Protein AF-A0A8H7N5Z5-F1 (afdb_monomer)

Mean predicted aligned error: 6.42 Å

Solvent-accessible surface area (backbone atoms only — not comparable to full-atom values): 8083 Å² total; per-residue (Å²): 102,70,42,48,52,50,48,50,52,50,48,54,58,39,53,73,76,44,85,58,70,60,49,73,65,52,43,52,31,41,46,54,35,21,52,52,38,41,51,47,42,74,72,58,84,76,35,48,83,60,32,45,28,44,33,47,45,62,26,50,53,39,45,52,33,36,50,49,9,52,75,66,71,32,44,66,41,29,52,23,36,57,39,44,52,50,17,64,54,40,22,51,51,43,48,48,48,35,57,76,68,51,42,62,81,78,38,55,74,32,55,49,47,27,50,17,49,55,52,10,47,45,52,14,35,52,70,28,63,50,88,66,32,50,64,51,50,54,51,49,33,52,50,43,37,50,51,51,50,54,52,53,56,56,52,64,75,74,109

Sequence (159 aa):
MVAGAAEIIRYHITALADQPSPDLLDLALCLLQSATTLHLAKTLIRGDQTTRPTYQVSGLTRPFLTLAALYADDEQLHRGSVKLVNGFIYVRLIIFSYRVLKLDRVFTGPAVYAHAIFIGGLLAVYEAGFPFGVPAYVIQVGLVTSLHRFVADYVQRRT

Radius of gyration: 16.79 Å; Cα contacts (8 Å, |Δi|>4): 176; chains: 1; bounding box: 41×40×48 Å

Foldseek 3Di:
DVLLVVLLVVCVVCVVPDQDWQDPSNLVSLLVVLVVLLVCLVVPPAADLLLSLLSNCLSPVLNVLSVVCNVVRPSLSVLLSSLLSQLVVQLVVQLVVCVVVVVCVVDPRRHSNSVSSLVSNLVSQVVSPDDCSNVVSVVSSVVSSVVVVVVVVVVVVVD

pLDDT: mean 83.84, std 7.26, range [57.53, 93.0]

Nearest PDB structures (foldseek):
  5cwp-assembly1_A  TM=2.859E-01  e=5.188E+00  synthetic construct

Secondary structure (DSSP, 8-state):
-HHHHHHHHHHHHHHHHS-----HHHHHHHHHHHHHHHHHHHH--SS-TTHHHHHHHHHHHHHHHHHHHHHHT-HHHHHHHHHGGGHHHHHHHHHHHHHHTTGGGTS-HHHHHHHHHHHHHHHHHHHHT-TTHHHHHHHHHHHHHHHHHHHHHHHHTT-

Organism: Bionectria ochroleuca (NCBI:txid29856)

Structure (mmCIF, N/CA/C/O backbone):
data_AF-A0A8H7N5Z5-F1
#
_entry.id   AF-A0A8H7N5Z5-F1
#
loop_
_atom_site.group_PDB
_atom_site.id
_atom_site.type_symbol
_atom_site.label_atom_id
_atom_site.label_alt_id
_atom_site.label_comp_id
_atom_site.label_asym_id
_atom_site.label_entity_id
_atom_site.label_seq_id
_atom_site.pdbx_PDB_ins_code
_atom_site.C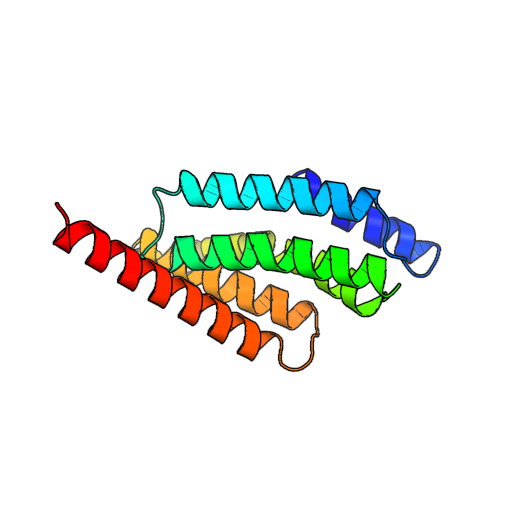artn_x
_atom_site.Cartn_y
_atom_site.Cartn_z
_atom_site.occupancy
_atom_site.B_iso_or_equiv
_atom_site.auth_seq_id
_atom_site.auth_comp_id
_atom_site.auth_asym_id
_atom_site.auth_atom_id
_atom_site.pdbx_PDB_model_num
ATOM 1 N N . MET A 1 1 ? 6.529 8.749 5.295 1.00 59.50 1 MET A N 1
ATOM 2 C CA . MET A 1 1 ? 6.060 9.769 4.327 1.00 59.50 1 MET A CA 1
ATOM 3 C C . MET A 1 1 ? 7.199 10.394 3.554 1.00 59.50 1 MET A C 1
ATOM 5 O O . MET A 1 1 ? 7.073 10.472 2.345 1.00 59.50 1 MET A O 1
ATOM 9 N N . VAL A 1 2 ? 8.291 10.799 4.211 1.00 69.81 2 VAL A N 1
ATOM 10 C CA . VAL A 1 2 ? 9.462 11.372 3.522 1.00 69.81 2 VAL A CA 1
ATOM 11 C C . VAL A 1 2 ? 10.039 10.399 2.483 1.00 69.81 2 VAL A C 1
ATOM 13 O O . VAL A 1 2 ? 10.237 10.799 1.346 1.00 69.81 2 VAL A O 1
ATOM 16 N N . ALA A 1 3 ? 10.184 9.111 2.825 1.00 71.56 3 ALA A N 1
ATOM 17 C CA . ALA A 1 3 ? 10.661 8.084 1.890 1.00 71.56 3 ALA A CA 1
ATOM 18 C C . ALA A 1 3 ? 9.747 7.906 0.660 1.00 71.56 3 ALA A C 1
ATOM 20 O O . ALA A 1 3 ? 10.233 7.929 -0.462 1.00 71.56 3 ALA A O 1
ATOM 21 N N . GLY A 1 4 ? 8.424 7.812 0.854 1.00 67.56 4 GLY A N 1
ATOM 22 C CA . GLY A 1 4 ? 7.478 7.713 -0.268 1.00 67.56 4 GLY A CA 1
ATOM 23 C C . GLY A 1 4 ? 7.422 8.973 -1.143 1.00 67.56 4 GLY A C 1
ATOM 24 O O . GLY A 1 4 ? 7.277 8.870 -2.353 1.00 67.56 4 GLY A O 1
ATOM 25 N N . ALA A 1 5 ? 7.572 10.165 -0.557 1.00 73.00 5 ALA A N 1
ATOM 26 C CA . ALA A 1 5 ? 7.658 11.402 -1.334 1.00 73.00 5 ALA A CA 1
ATOM 27 C C . ALA A 1 5 ? 8.956 11.464 -2.153 1.00 73.00 5 ALA A C 1
ATOM 29 O O . ALA A 1 5 ? 8.916 11.849 -3.315 1.00 73.00 5 ALA A O 1
ATOM 30 N N . ALA A 1 6 ? 10.086 11.045 -1.574 1.00 71.94 6 ALA A N 1
ATOM 31 C CA . ALA A 1 6 ? 11.361 10.961 -2.281 1.00 71.94 6 ALA A CA 1
ATOM 32 C C . ALA A 1 6 ? 11.305 9.969 -3.458 1.00 71.94 6 ALA A C 1
ATOM 34 O O . ALA A 1 6 ? 11.806 10.288 -4.530 1.00 71.94 6 ALA A O 1
ATOM 35 N N . GLU A 1 7 ? 10.645 8.821 -3.280 1.00 74.56 7 GLU A N 1
ATOM 36 C CA . GLU A 1 7 ? 10.425 7.805 -4.322 1.00 74.56 7 GLU A CA 1
ATOM 37 C C . GLU A 1 7 ? 9.579 8.357 -5.485 1.00 74.56 7 GLU A C 1
ATOM 39 O O . GLU A 1 7 ? 9.984 8.257 -6.638 1.00 74.56 7 GLU A O 1
ATOM 44 N N . ILE A 1 8 ? 8.459 9.039 -5.194 1.00 78.62 8 ILE A N 1
ATOM 45 C CA . ILE A 1 8 ? 7.628 9.704 -6.218 1.00 78.62 8 ILE A CA 1
ATOM 46 C C . ILE A 1 8 ? 8.418 10.792 -6.959 1.00 78.62 8 ILE A C 1
ATOM 48 O O . ILE A 1 8 ? 8.366 10.873 -8.185 1.00 78.62 8 ILE A O 1
ATOM 52 N N . ILE A 1 9 ? 9.127 11.654 -6.222 1.00 79.88 9 ILE A N 1
ATOM 53 C CA . ILE A 1 9 ? 9.889 12.766 -6.806 1.00 79.88 9 ILE A CA 1
ATOM 54 C C . ILE A 1 9 ? 10.976 12.220 -7.728 1.00 79.88 9 ILE A C 1
ATOM 56 O O . ILE A 1 9 ? 11.092 12.673 -8.862 1.00 79.88 9 ILE A O 1
ATOM 60 N N . ARG A 1 10 ? 11.735 11.220 -7.269 1.00 78.75 10 ARG A N 1
ATOM 61 C CA . ARG A 1 10 ? 12.762 10.553 -8.069 1.00 78.75 10 ARG A CA 1
ATOM 62 C C . ARG A 1 10 ? 12.161 9.910 -9.314 1.00 78.75 10 ARG A C 1
ATOM 64 O O . ARG A 1 10 ? 12.654 10.180 -10.400 1.00 78.75 10 ARG A O 1
ATOM 71 N N . TYR A 1 11 ? 11.073 9.149 -9.173 1.00 79.62 11 TYR A N 1
ATOM 72 C CA . TYR A 1 11 ? 10.375 8.535 -10.303 1.00 79.62 11 TYR A CA 1
ATOM 73 C C . TYR A 1 11 ? 9.981 9.572 -11.362 1.00 79.62 11 TYR A C 1
ATOM 75 O O . TYR A 1 11 ? 10.257 9.382 -12.542 1.00 79.62 11 TYR A O 1
ATOM 83 N N . HIS A 1 12 ? 9.383 10.697 -10.953 1.00 80.00 12 HIS A N 1
ATOM 84 C CA . HIS A 1 12 ? 8.985 11.746 -11.891 1.00 80.00 12 HIS A CA 1
ATOM 85 C C . HIS A 1 12 ? 10.167 12.503 -12.495 1.00 80.00 12 HIS A C 1
ATOM 87 O O . HIS A 1 12 ? 10.090 12.863 -13.662 1.00 80.00 12 HIS A O 1
ATOM 93 N N . ILE A 1 13 ? 11.251 12.732 -11.749 1.00 79.69 13 ILE A N 1
ATOM 94 C CA . ILE A 1 13 ? 12.471 13.339 -12.298 1.00 79.69 13 ILE A CA 1
ATOM 95 C C . ILE A 1 13 ? 13.084 12.425 -13.361 1.00 79.69 13 ILE A C 1
ATOM 97 O O . ILE A 1 13 ? 13.418 12.900 -14.442 1.00 79.69 13 ILE A O 1
ATOM 101 N N . THR A 1 14 ? 13.188 11.123 -13.087 1.00 76.75 14 THR A N 1
ATOM 102 C CA . THR A 1 14 ? 13.710 10.155 -14.057 1.00 76.75 14 THR A CA 1
ATOM 103 C C . THR A 1 14 ? 12.797 10.060 -15.272 1.00 76.75 14 THR A C 1
ATOM 105 O O . THR A 1 14 ? 13.291 10.152 -16.386 1.00 76.75 14 THR A O 1
ATOM 108 N N . ALA A 1 15 ? 11.476 10.019 -15.069 1.00 78.19 15 ALA A N 1
ATOM 109 C CA . ALA A 1 15 ? 10.486 9.984 -16.147 1.00 78.19 15 ALA A CA 1
ATOM 110 C C . ALA A 1 15 ? 10.495 11.219 -17.071 1.00 78.19 15 ALA A C 1
ATOM 112 O O . ALA A 1 15 ? 9.908 11.168 -18.150 1.00 78.19 15 ALA A O 1
ATOM 113 N N . LEU A 1 16 ? 11.115 12.335 -16.662 1.00 78.94 16 LEU A N 1
ATOM 114 C CA . LEU A 1 16 ? 11.321 13.502 -17.529 1.00 78.94 16 LEU A CA 1
ATOM 115 C C . LEU A 1 16 ? 12.512 13.330 -18.482 1.00 78.94 16 LEU A C 1
ATOM 117 O O . LEU A 1 16 ? 12.563 14.018 -19.500 1.00 78.94 16 LEU A O 1
ATOM 121 N N . ALA A 1 17 ? 13.470 12.466 -18.141 1.00 74.94 17 ALA A N 1
ATOM 122 C CA . ALA A 1 17 ? 14.686 12.239 -18.913 1.00 74.94 17 ALA A CA 1
ATOM 123 C C . ALA A 1 17 ? 14.635 10.931 -19.717 1.00 74.94 17 ALA A C 1
ATOM 125 O O . ALA A 1 17 ? 15.047 10.927 -20.873 1.00 74.94 17 ALA A O 1
ATOM 126 N N . ASP A 1 18 ? 14.134 9.848 -19.117 1.00 73.25 18 ASP A N 1
ATOM 127 C CA . ASP A 1 18 ? 14.072 8.515 -19.720 1.00 73.25 18 ASP A CA 1
ATOM 128 C C . ASP A 1 18 ? 12.971 7.651 -19.075 1.00 73.25 18 ASP A C 1
ATOM 130 O O . ASP A 1 18 ? 12.321 8.059 -18.108 1.00 73.25 18 ASP A O 1
ATOM 134 N N . GLN A 1 19 ? 12.743 6.446 -19.592 1.00 73.56 19 GLN A N 1
ATOM 135 C CA . GLN A 1 19 ? 11.794 5.505 -19.006 1.00 73.56 19 GLN A CA 1
ATOM 136 C C . GLN A 1 19 ? 12.334 4.986 -17.652 1.00 73.56 19 GLN A C 1
ATOM 138 O O . GLN A 1 19 ? 13.438 4.447 -17.588 1.00 73.56 19 GLN A O 1
ATOM 143 N N . PRO A 1 20 ? 11.619 5.197 -16.528 1.00 76.31 20 PRO A N 1
ATOM 144 C CA . PRO A 1 20 ? 12.148 4.893 -15.200 1.00 76.31 20 PRO A CA 1
ATOM 145 C C . PRO A 1 20 ? 12.216 3.380 -14.955 1.00 76.31 20 PRO A C 1
ATOM 147 O O . PRO A 1 20 ? 11.185 2.730 -14.759 1.00 76.31 20 PRO A O 1
ATOM 150 N N . SER A 1 21 ? 13.439 2.847 -14.920 1.00 77.12 21 SER A N 1
ATOM 151 C CA . SER A 1 21 ? 13.739 1.451 -14.597 1.00 77.12 21 SER A CA 1
ATOM 152 C C . SER A 1 21 ? 13.793 1.212 -13.078 1.00 77.12 21 SER A C 1
ATOM 154 O O . SER A 1 21 ? 14.209 2.101 -12.326 1.00 77.12 21 SER A O 1
ATOM 156 N N . PRO A 1 22 ? 13.414 0.017 -12.596 1.00 80.31 22 PRO A N 1
ATOM 157 C CA . PRO A 1 22 ? 13.493 -0.319 -11.178 1.00 80.31 22 PRO A CA 1
ATOM 158 C C . PRO A 1 22 ? 14.949 -0.354 -10.678 1.00 80.31 22 PRO A C 1
ATOM 160 O O . PRO A 1 22 ? 15.814 -0.961 -11.300 1.00 80.31 22 PRO A O 1
ATOM 163 N N . ASP A 1 23 ? 15.218 0.255 -9.518 1.00 85.94 23 ASP A N 1
ATOM 164 C CA . ASP A 1 23 ? 16.557 0.298 -8.906 1.00 85.94 23 ASP A CA 1
ATOM 165 C C . ASP A 1 23 ? 16.544 -0.106 -7.415 1.00 85.94 23 ASP A C 1
ATOM 167 O O . ASP A 1 23 ? 15.523 -0.059 -6.718 1.00 85.94 23 ASP A O 1
ATOM 171 N N . LEU A 1 24 ? 17.710 -0.494 -6.896 1.00 85.69 24 LEU A N 1
ATOM 172 C CA . LEU A 1 24 ? 17.922 -0.880 -5.500 1.00 85.69 24 LEU A CA 1
ATOM 173 C C . LEU A 1 24 ? 17.601 0.255 -4.523 1.00 85.69 24 LEU A C 1
ATOM 175 O O . LEU A 1 24 ? 17.151 -0.004 -3.403 1.00 85.69 24 LEU A O 1
ATOM 179 N N . LEU A 1 25 ? 17.800 1.512 -4.931 1.00 83.69 25 LEU A N 1
ATOM 180 C CA . LEU A 1 25 ? 17.416 2.661 -4.114 1.00 83.69 25 LEU A CA 1
ATOM 181 C C . LEU A 1 25 ? 15.893 2.729 -3.941 1.00 83.69 25 LEU A C 1
ATOM 183 O O . LEU A 1 25 ? 15.419 2.976 -2.831 1.00 83.69 25 LEU A O 1
ATOM 187 N N . ASP A 1 26 ? 15.128 2.451 -4.996 1.00 80.75 26 ASP A N 1
ATOM 188 C CA . ASP A 1 26 ? 13.663 2.453 -4.942 1.00 80.75 26 ASP A CA 1
ATOM 189 C C . ASP A 1 26 ? 13.148 1.305 -4.062 1.00 80.75 26 ASP A C 1
ATOM 191 O O . ASP A 1 26 ? 12.235 1.493 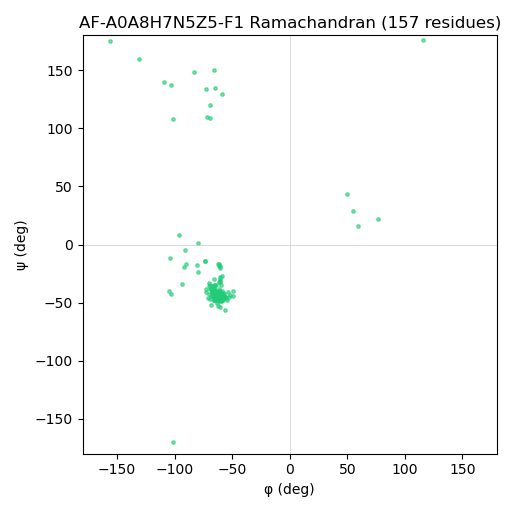-3.254 1.00 80.75 26 ASP A O 1
ATOM 195 N N . LEU A 1 27 ? 13.815 0.146 -4.089 1.00 84.81 27 LEU A N 1
ATOM 196 C CA . LEU A 1 27 ? 13.570 -0.923 -3.119 1.00 84.81 27 LEU A CA 1
ATOM 197 C C . LEU A 1 27 ? 13.862 -0.487 -1.680 1.00 84.81 27 LEU A C 1
ATOM 199 O O . LEU A 1 27 ? 13.041 -0.733 -0.795 1.00 84.81 27 LEU A O 1
ATOM 203 N N . ALA A 1 28 ? 14.992 0.174 -1.424 1.00 85.06 28 ALA A N 1
ATOM 204 C CA . ALA A 1 28 ? 15.341 0.643 -0.085 1.00 85.06 28 ALA A CA 1
ATOM 205 C C . ALA A 1 28 ? 14.320 1.666 0.448 1.00 85.06 28 ALA A C 1
ATOM 207 O O . ALA A 1 28 ? 13.858 1.549 1.588 1.00 85.06 28 ALA A O 1
ATOM 208 N N . LEU A 1 29 ? 13.906 2.629 -0.383 1.00 84.50 29 LEU A N 1
ATOM 209 C CA . LEU A 1 29 ? 12.864 3.602 -0.042 1.00 84.50 29 LEU A CA 1
ATOM 210 C C . LEU A 1 29 ? 11.513 2.924 0.209 1.00 84.50 29 LEU A C 1
ATOM 212 O O . LEU A 1 29 ? 10.837 3.241 1.196 1.00 84.50 29 LEU A O 1
ATOM 216 N N . CYS A 1 30 ? 11.148 1.951 -0.627 1.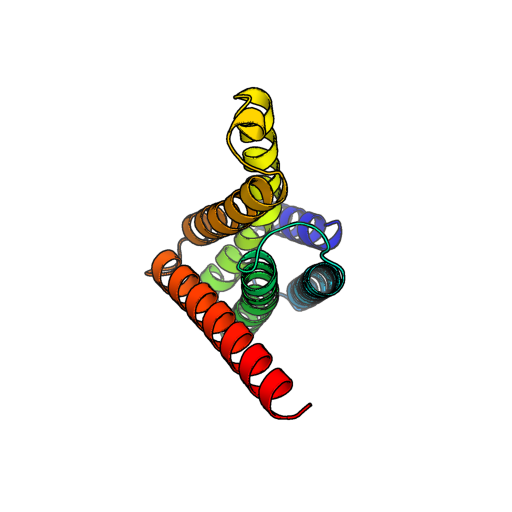00 85.81 30 CYS A N 1
ATOM 217 C CA . CYS A 1 30 ? 9.933 1.165 -0.465 1.00 85.81 30 CYS A CA 1
ATOM 218 C C . CYS A 1 30 ? 9.946 0.367 0.850 1.00 85.81 30 CYS A C 1
ATOM 220 O O . CYS A 1 30 ? 8.965 0.399 1.598 1.00 85.81 30 CYS A O 1
ATOM 222 N N . LEU A 1 31 ? 11.059 -0.289 1.194 1.00 86.56 31 LEU A N 1
ATOM 223 C CA . LEU A 1 31 ? 11.218 -1.024 2.453 1.00 86.56 31 LEU A CA 1
ATOM 224 C C . LEU A 1 31 ? 11.142 -0.097 3.673 1.00 86.56 31 LEU A C 1
ATOM 226 O O . LEU A 1 31 ? 10.441 -0.413 4.634 1.00 86.56 31 LEU A O 1
ATOM 230 N N . LEU A 1 32 ? 11.782 1.075 3.630 1.00 85.62 32 LEU A N 1
ATOM 231 C CA . LEU A 1 32 ? 11.696 2.074 4.703 1.00 85.62 32 LEU A CA 1
ATOM 232 C C . LEU A 1 32 ? 10.261 2.587 4.898 1.00 85.62 32 LEU A C 1
ATOM 234 O O . LEU A 1 32 ? 9.764 2.705 6.026 1.00 85.62 32 LEU A O 1
ATOM 238 N N . GLN A 1 33 ? 9.561 2.873 3.800 1.00 85.25 33 GLN A N 1
ATOM 239 C CA . GLN A 1 33 ? 8.171 3.315 3.839 1.00 85.25 33 GLN A CA 1
ATOM 240 C C . GLN A 1 33 ? 7.236 2.189 4.316 1.00 85.25 33 GLN A C 1
ATOM 242 O O . GLN A 1 33 ? 6.322 2.450 5.105 1.00 85.25 33 GLN A O 1
ATOM 247 N N . SER A 1 34 ? 7.479 0.942 3.909 1.00 84.44 34 SER A N 1
ATOM 248 C CA . SER A 1 34 ? 6.766 -0.248 4.388 1.00 84.44 34 SER A CA 1
ATOM 249 C C . SER A 1 34 ? 6.964 -0.457 5.891 1.00 84.44 34 SER A C 1
ATOM 251 O O . SER A 1 34 ? 5.983 -0.551 6.630 1.00 84.44 34 SER A O 1
ATOM 253 N N . ALA A 1 35 ? 8.207 -0.405 6.374 1.00 83.75 35 ALA A N 1
ATOM 254 C CA . ALA A 1 35 ? 8.530 -0.525 7.792 1.00 83.75 35 ALA A CA 1
ATOM 255 C C . ALA A 1 35 ? 7.824 0.554 8.625 1.00 83.75 35 ALA A C 1
ATOM 257 O O . ALA A 1 35 ? 7.225 0.250 9.656 1.00 83.75 35 ALA A O 1
ATOM 258 N N . THR A 1 36 ? 7.807 1.799 8.136 1.00 82.75 36 THR A N 1
ATOM 259 C CA . THR A 1 36 ? 7.070 2.902 8.774 1.00 82.75 36 THR A CA 1
ATOM 260 C C . THR A 1 36 ? 5.569 2.602 8.841 1.00 82.75 36 THR A C 1
ATOM 262 O O . THR A 1 36 ? 4.930 2.810 9.870 1.00 82.75 36 THR A O 1
ATOM 265 N N . THR A 1 37 ? 5.001 2.078 7.754 1.00 81.62 37 THR A N 1
ATOM 266 C CA . THR A 1 37 ? 3.571 1.747 7.645 1.00 81.62 37 THR A CA 1
ATOM 267 C C . THR A 1 37 ? 3.183 0.622 8.606 1.00 81.62 37 THR A C 1
ATOM 269 O O . THR A 1 37 ? 2.191 0.729 9.326 1.00 81.62 37 THR A O 1
ATOM 272 N N . LEU A 1 38 ? 4.000 -0.428 8.685 1.00 82.00 38 LEU A N 1
ATOM 273 C CA . LEU A 1 38 ? 3.803 -1.542 9.611 1.00 82.00 38 LEU A CA 1
ATOM 274 C C . LEU A 1 38 ? 4.027 -1.127 11.068 1.00 82.00 38 LEU A C 1
ATOM 276 O O . LEU A 1 38 ? 3.323 -1.606 11.956 1.00 82.00 38 LEU A O 1
ATOM 280 N N . HIS A 1 39 ? 4.967 -0.218 11.330 1.00 81.75 39 HIS A N 1
ATOM 281 C CA . HIS A 1 39 ? 5.149 0.357 12.658 1.00 81.75 39 HIS A CA 1
ATOM 282 C C . HIS A 1 39 ? 3.903 1.139 13.098 1.00 81.75 39 HIS A C 1
ATOM 284 O O . HIS A 1 39 ? 3.418 0.923 14.207 1.00 81.75 39 HIS A O 1
ATOM 290 N N . LEU A 1 40 ? 3.312 1.949 12.210 1.00 75.44 40 LEU A N 1
ATOM 291 C CA . LEU A 1 40 ? 2.022 2.603 12.464 1.00 75.44 40 LEU A CA 1
ATOM 292 C C . LEU A 1 40 ? 0.906 1.585 12.729 1.00 75.44 40 LEU A C 1
ATOM 294 O O . LEU A 1 40 ? 0.119 1.768 13.651 1.00 75.44 40 LEU A O 1
ATOM 298 N N . ALA A 1 41 ? 0.857 0.486 11.972 1.00 75.56 41 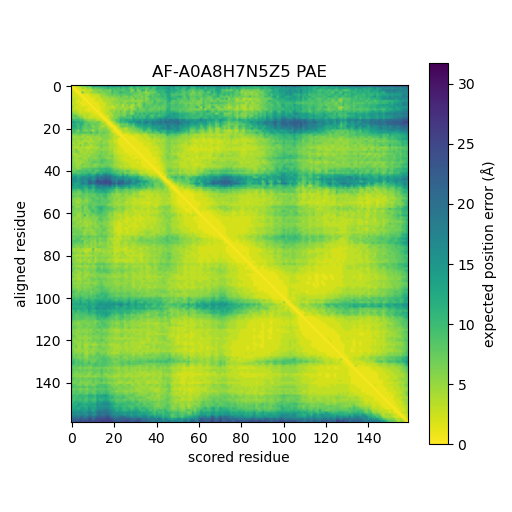ALA A N 1
ATOM 299 C CA . ALA A 1 41 ? -0.126 -0.579 12.182 1.00 75.56 41 ALA A CA 1
ATOM 300 C C . ALA A 1 41 ? -0.015 -1.226 13.576 1.00 75.56 41 ALA A C 1
ATOM 302 O O . ALA A 1 41 ? -1.009 -1.709 14.130 1.00 75.56 41 ALA A O 1
ATOM 303 N N . LYS A 1 42 ? 1.193 -1.256 14.157 1.00 72.00 42 LYS A N 1
ATOM 304 C CA . LYS A 1 42 ? 1.424 -1.764 15.515 1.00 72.00 42 LYS A CA 1
ATOM 305 C C . LYS A 1 42 ? 0.888 -0.812 16.581 1.00 72.00 42 LYS A C 1
ATOM 307 O O . LYS A 1 42 ? 0.288 -1.296 17.535 1.00 72.00 42 LYS A O 1
ATOM 312 N N . THR A 1 43 ? 1.070 0.494 16.399 1.00 65.44 43 THR A N 1
ATOM 313 C CA . THR A 1 43 ? 0.736 1.550 17.375 1.00 65.44 43 THR A CA 1
ATOM 314 C C . THR A 1 43 ? -0.630 2.199 17.141 1.00 65.44 43 THR A C 1
ATOM 316 O O . THR A 1 43 ? -0.977 3.191 17.783 1.00 65.44 43 THR A O 1
ATOM 319 N N . LEU A 1 44 ? -1.418 1.653 16.217 1.00 64.12 44 LEU A N 1
ATOM 320 C CA . LEU A 1 44 ? -2.683 2.229 15.797 1.00 64.12 44 LEU A CA 1
ATOM 321 C C . LEU A 1 44 ? -3.742 2.138 16.908 1.00 64.12 44 LEU A C 1
ATOM 323 O O . LEU A 1 44 ? -4.264 1.068 17.203 1.00 64.12 44 LEU A O 1
ATOM 327 N N . ILE A 1 45 ? -4.077 3.290 17.491 1.00 61.91 45 ILE A N 1
ATOM 328 C CA . ILE A 1 45 ? -5.186 3.453 18.451 1.00 61.91 45 ILE A CA 1
ATOM 329 C C . ILE A 1 45 ? -6.488 3.844 17.722 1.00 61.91 45 ILE A C 1
ATOM 331 O O . ILE A 1 45 ? -7.585 3.701 18.253 1.00 61.91 45 ILE A O 1
ATOM 335 N N . ARG A 1 46 ? -6.379 4.362 16.491 1.00 60.66 46 ARG A N 1
ATOM 336 C CA . ARG A 1 46 ? -7.498 4.879 15.690 1.00 60.66 46 ARG A CA 1
ATOM 337 C C . ARG A 1 46 ? -7.903 3.883 14.605 1.00 60.66 46 ARG A C 1
ATOM 339 O O . ARG A 1 46 ? -7.038 3.363 13.909 1.00 60.66 46 ARG A O 1
ATOM 346 N N . GLY A 1 47 ? -9.208 3.703 14.417 1.00 62.44 47 GLY A N 1
ATOM 347 C CA . GLY A 1 47 ? -9.782 2.810 13.406 1.00 62.44 47 GLY A CA 1
ATOM 348 C C . GLY A 1 47 ? -10.571 1.655 14.012 1.00 62.44 47 GLY A C 1
ATOM 349 O O . GLY A 1 47 ? -10.653 1.513 15.230 1.00 62.44 47 GLY A O 1
ATOM 350 N N . ASP A 1 48 ? -11.183 0.856 13.149 1.00 73.62 48 ASP A N 1
ATOM 351 C CA . ASP A 1 48 ? -11.916 -0.355 13.511 1.00 73.62 48 ASP A CA 1
ATOM 352 C C . ASP A 1 48 ? -11.080 -1.630 13.244 1.00 73.62 48 ASP A C 1
ATOM 354 O O . ASP A 1 48 ? -9.892 -1.576 12.910 1.00 73.62 48 ASP A O 1
ATOM 358 N N . GLN A 1 49 ? -11.714 -2.803 13.341 1.00 72.88 49 GLN A N 1
ATOM 359 C CA . GLN A 1 49 ? -11.069 -4.103 13.107 1.00 72.88 49 GLN A CA 1
ATOM 360 C C . GLN A 1 49 ? -10.493 -4.288 11.690 1.00 72.88 49 GLN A C 1
ATOM 362 O O . GLN A 1 49 ? -9.663 -5.171 11.485 1.00 72.88 49 GLN A O 1
ATOM 367 N N . THR A 1 50 ? -10.915 -3.492 10.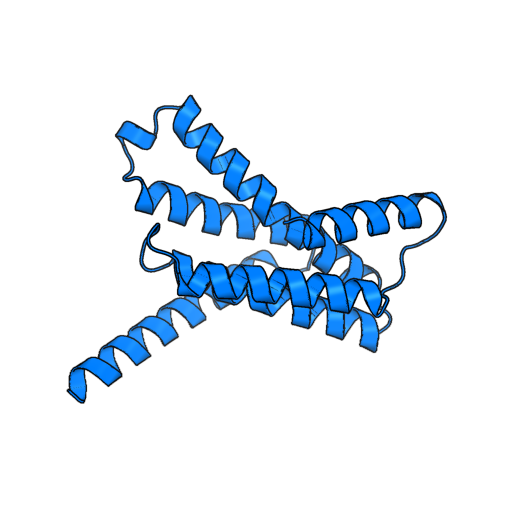704 1.00 75.75 50 THR A N 1
ATOM 368 C CA . THR A 1 50 ? -10.451 -3.597 9.308 1.00 75.75 50 THR A CA 1
ATOM 369 C C . THR A 1 50 ? -9.222 -2.736 9.032 1.00 75.75 50 THR A C 1
ATOM 371 O O . THR A 1 50 ? -8.474 -2.966 8.078 1.00 75.75 50 THR A O 1
ATOM 374 N N . THR A 1 51 ? -8.954 -1.777 9.916 1.00 79.50 51 THR A N 1
ATOM 375 C CA . THR A 1 51 ? -7.930 -0.756 9.707 1.00 79.50 51 THR A CA 1
ATOM 376 C C . THR A 1 51 ? -6.517 -1.347 9.760 1.00 79.50 51 THR A C 1
ATOM 378 O O . THR A 1 51 ? -5.698 -1.110 8.871 1.00 79.50 51 THR A O 1
ATOM 381 N N . ARG A 1 52 ? -6.226 -2.177 10.769 1.00 81.50 52 ARG A N 1
ATOM 382 C CA . ARG A 1 52 ? -4.915 -2.833 10.917 1.00 81.50 52 ARG A CA 1
ATOM 383 C C . ARG A 1 52 ? -4.625 -3.838 9.786 1.00 81.50 52 ARG A C 1
ATOM 385 O O . ARG A 1 52 ? -3.540 -3.730 9.212 1.00 81.50 52 ARG A O 1
ATOM 392 N N . PRO A 1 53 ? -5.548 -4.750 9.415 1.00 82.56 53 PRO A N 1
ATOM 393 C CA . PRO A 1 53 ? -5.399 -5.592 8.227 1.00 82.56 53 PRO A CA 1
ATOM 394 C C . PRO A 1 53 ? -5.079 -4.800 6.961 1.00 82.56 53 PRO A C 1
ATOM 396 O O . PRO A 1 53 ? -4.157 -5.150 6.229 1.00 82.56 53 PRO A O 1
ATOM 399 N N . THR A 1 54 ? -5.767 -3.679 6.743 1.00 83.50 54 THR A N 1
ATOM 400 C CA . THR A 1 54 ? -5.537 -2.850 5.555 1.00 83.50 54 THR A CA 1
ATOM 401 C C . THR A 1 54 ? -4.132 -2.238 5.535 1.00 83.50 54 THR A C 1
ATOM 403 O O . THR A 1 54 ? -3.476 -2.210 4.490 1.00 83.50 54 THR A O 1
ATOM 406 N N . TYR A 1 55 ? -3.618 -1.808 6.693 1.00 83.50 55 TYR A N 1
ATOM 407 C CA . TYR A 1 55 ? -2.236 -1.340 6.817 1.00 83.50 55 TYR A CA 1
ATOM 408 C C . TYR A 1 55 ? -1.202 -2.443 6.574 1.00 83.50 55 TYR A C 1
ATOM 410 O O . TYR A 1 55 ? -0.160 -2.177 5.977 1.00 83.50 55 TYR A O 1
ATOM 418 N N . GLN A 1 56 ? -1.475 -3.667 7.029 1.00 85.62 56 GLN A N 1
ATOM 419 C CA . GLN A 1 56 ? -0.598 -4.817 6.803 1.00 85.62 56 GLN A CA 1
ATOM 420 C C . GLN A 1 56 ? -0.533 -5.179 5.322 1.00 85.62 56 GLN A C 1
ATOM 422 O O . GLN A 1 56 ? 0.565 -5.300 4.787 1.00 85.62 56 GLN A O 1
ATOM 427 N N . VAL A 1 57 ? -1.688 -5.269 4.654 1.00 86.06 57 VAL A N 1
ATOM 428 C CA . VAL A 1 57 ? -1.764 -5.489 3.203 1.00 86.06 57 VAL A CA 1
ATOM 429 C C . VAL A 1 57 ? -0.974 -4.407 2.472 1.00 86.06 57 VAL A C 1
ATOM 431 O O . VAL A 1 57 ? 0.004 -4.706 1.799 1.00 86.06 57 VAL A O 1
ATOM 434 N N . SER A 1 58 ? -1.301 -3.135 2.702 1.00 81.75 58 SER A N 1
ATOM 435 C CA . SER A 1 58 ? -0.635 -2.011 2.025 1.00 81.75 58 SER A CA 1
ATOM 436 C C . SER A 1 58 ? 0.876 -1.962 2.292 1.00 81.75 58 SER A C 1
ATOM 438 O O . SER A 1 58 ? 1.655 -1.593 1.414 1.00 81.75 58 SER A O 1
ATOM 440 N N . GLY A 1 59 ? 1.301 -2.339 3.502 1.00 83.62 59 GLY A N 1
ATOM 441 C CA . GLY A 1 59 ? 2.708 -2.408 3.882 1.00 83.62 59 GLY A CA 1
ATOM 442 C C . GLY A 1 59 ? 3.465 -3.546 3.197 1.00 83.62 59 GLY A C 1
ATOM 443 O O . GLY A 1 59 ? 4.639 -3.372 2.897 1.00 83.62 59 GLY A O 1
ATOM 444 N N . LEU A 1 60 ? 2.827 -4.683 2.920 1.00 86.75 60 LEU A N 1
ATOM 445 C CA . LEU A 1 60 ? 3.481 -5.866 2.346 1.00 86.75 60 LEU A CA 1
ATOM 446 C C . LEU A 1 60 ? 3.403 -5.923 0.818 1.00 86.75 60 LEU A C 1
ATOM 448 O O . LEU A 1 60 ? 4.356 -6.361 0.175 1.00 86.75 60 LEU A O 1
ATOM 452 N N . THR A 1 61 ? 2.309 -5.440 0.230 1.00 86.06 61 THR A N 1
ATOM 453 C CA . THR A 1 61 ? 2.097 -5.480 -1.222 1.00 86.06 61 THR A CA 1
ATOM 454 C C . THR A 1 61 ? 3.163 -4.680 -1.970 1.00 86.06 61 THR A C 1
ATOM 456 O O . THR A 1 61 ? 3.644 -5.123 -3.008 1.00 86.06 61 THR A O 1
ATOM 459 N N . ARG A 1 62 ? 3.595 -3.530 -1.435 1.00 86.69 62 ARG A N 1
ATOM 460 C CA . ARG A 1 62 ? 4.581 -2.668 -2.108 1.00 86.69 62 ARG A CA 1
ATOM 461 C C . ARG A 1 62 ? 5.985 -3.284 -2.185 1.00 86.69 62 ARG A C 1
ATOM 463 O O . ARG A 1 62 ? 6.486 -3.398 -3.297 1.00 86.69 62 ARG A O 1
ATOM 470 N N . PRO A 1 63 ? 6.607 -3.757 -1.083 1.00 87.88 63 PRO A N 1
ATOM 471 C CA . PRO A 1 63 ? 7.876 -4.480 -1.163 1.00 87.88 63 PRO A CA 1
ATOM 472 C C . PRO A 1 63 ? 7.835 -5.665 -2.121 1.00 87.88 63 PRO A C 1
ATOM 474 O O . PRO A 1 63 ? 8.780 -5.856 -2.876 1.00 87.88 63 PRO A O 1
ATOM 477 N N . PHE A 1 64 ? 6.736 -6.427 -2.123 1.00 89.25 64 PHE A N 1
ATOM 478 C CA . PHE A 1 64 ? 6.577 -7.554 -3.037 1.00 89.25 64 PHE A CA 1
ATOM 479 C C . PHE A 1 64 ? 6.598 -7.105 -4.504 1.00 89.25 64 PHE A C 1
ATOM 481 O O . PHE A 1 64 ? 7.341 -7.668 -5.302 1.00 89.25 64 PHE A O 1
ATOM 488 N N . LEU A 1 65 ? 5.839 -6.060 -4.850 1.00 87.62 65 LEU A N 1
ATOM 489 C CA . LEU A 1 65 ? 5.797 -5.528 -6.213 1.00 87.62 65 LEU A CA 1
ATOM 490 C C . LEU A 1 65 ? 7.119 -4.882 -6.638 1.00 87.62 65 LEU A C 1
ATOM 492 O O . LEU A 1 65 ? 7.552 -5.101 -7.762 1.00 87.62 65 LEU A O 1
ATOM 496 N N . THR A 1 66 ? 7.788 -4.132 -5.758 1.00 86.75 66 THR A N 1
ATOM 497 C CA . THR A 1 66 ? 9.092 -3.526 -6.075 1.00 86.75 66 THR A CA 1
ATOM 498 C C . THR A 1 66 ? 10.181 -4.586 -6.253 1.00 86.75 66 THR A C 1
ATOM 500 O O . THR A 1 66 ? 11.010 -4.459 -7.148 1.00 86.75 66 THR A O 1
ATOM 503 N N . LEU A 1 67 ? 10.166 -5.660 -5.453 1.00 89.06 67 LEU A N 1
ATOM 504 C CA . LEU A 1 67 ? 11.069 -6.802 -5.639 1.00 89.06 67 LEU A CA 1
ATOM 505 C C . LEU A 1 67 ? 10.788 -7.546 -6.946 1.00 89.06 67 LEU A C 1
ATOM 507 O O . LEU A 1 67 ? 11.725 -7.882 -7.665 1.00 89.06 67 LEU A O 1
ATOM 511 N N . ALA A 1 68 ? 9.514 -7.790 -7.261 1.00 88.88 68 ALA A N 1
ATOM 512 C CA . ALA A 1 68 ? 9.123 -8.431 -8.512 1.00 88.88 68 ALA A CA 1
ATOM 513 C C . ALA A 1 68 ? 9.538 -7.588 -9.727 1.00 88.88 68 ALA A C 1
ATOM 515 O O . ALA A 1 68 ? 10.083 -8.138 -10.677 1.00 88.88 68 ALA A O 1
ATOM 516 N N . ALA A 1 69 ? 9.354 -6.265 -9.659 1.00 89.12 69 ALA A N 1
ATOM 517 C CA . ALA A 1 69 ? 9.794 -5.334 -10.692 1.00 89.12 69 ALA A CA 1
ATOM 518 C C . ALA A 1 69 ? 11.311 -5.393 -10.908 1.00 89.12 69 ALA A C 1
ATOM 520 O O . ALA A 1 69 ? 11.748 -5.486 -12.044 1.00 89.12 69 ALA A O 1
ATOM 521 N N . LEU A 1 70 ? 12.105 -5.406 -9.830 1.00 88.88 70 LEU A N 1
ATOM 522 C CA . LEU A 1 70 ? 13.565 -5.522 -9.916 1.00 88.88 70 LEU A CA 1
ATOM 523 C C . LEU A 1 70 ? 14.032 -6.848 -10.512 1.00 88.88 70 LEU A C 1
ATOM 525 O O . LEU A 1 70 ? 14.993 -6.880 -11.269 1.00 88.88 70 LEU A O 1
ATOM 529 N N . TYR A 1 71 ? 13.387 -7.949 -10.132 1.00 91.25 71 TYR A N 1
ATOM 530 C CA . TYR A 1 71 ? 13.774 -9.271 -10.612 1.00 91.25 71 TYR A CA 1
ATOM 531 C C . TYR A 1 71 ? 13.396 -9.491 -12.081 1.00 91.25 71 TYR A C 1
ATOM 533 O O . TYR A 1 71 ? 14.143 -10.130 -12.817 1.00 91.25 71 TYR A O 1
ATOM 541 N N . ALA A 1 72 ? 12.232 -8.986 -12.491 1.00 89.44 72 ALA A N 1
ATOM 542 C CA . ALA A 1 72 ? 11.706 -9.141 -13.844 1.00 89.44 72 ALA A CA 1
ATOM 543 C C . ALA A 1 72 ? 12.116 -8.009 -14.801 1.00 89.44 72 ALA A C 1
ATOM 545 O O . ALA A 1 72 ? 11.781 -8.089 -15.978 1.00 89.44 72 ALA A O 1
ATOM 546 N N . ASP A 1 73 ? 12.798 -6.977 -14.295 1.00 86.12 73 ASP A N 1
ATOM 547 C CA . ASP A 1 73 ? 13.076 -5.717 -14.998 1.00 86.12 73 ASP A CA 1
ATOM 548 C C . ASP A 1 73 ? 11.808 -5.107 -15.633 1.00 86.12 73 ASP A C 1
ATOM 550 O O . ASP A 1 73 ? 11.770 -4.688 -16.787 1.00 86.12 73 ASP A O 1
ATOM 554 N N . ASP A 1 74 ? 10.710 -5.131 -14.870 1.00 86.50 74 ASP A N 1
ATOM 555 C CA . ASP A 1 74 ? 9.374 -4.768 -15.347 1.00 86.50 74 ASP A CA 1
ATOM 556 C C . ASP A 1 74 ? 8.992 -3.354 -14.890 1.00 86.50 74 ASP A C 1
ATOM 558 O O . ASP A 1 74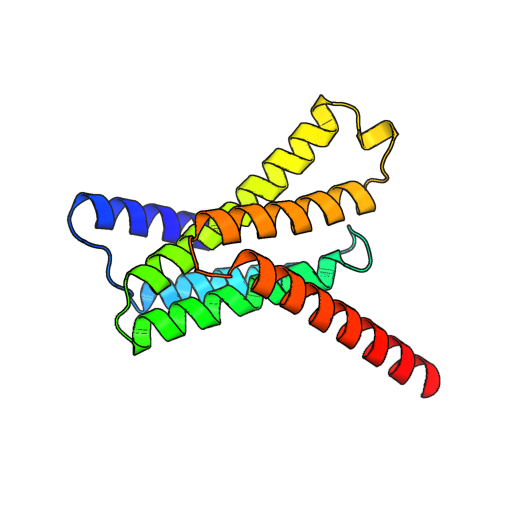 ? 8.663 -3.084 -13.725 1.00 86.50 74 ASP A O 1
ATOM 562 N N . GLU A 1 75 ? 8.988 -2.436 -15.849 1.00 86.25 75 GLU A N 1
ATOM 563 C CA . GLU A 1 75 ? 8.635 -1.033 -15.652 1.00 86.25 75 GLU A CA 1
ATOM 564 C C . GLU A 1 75 ? 7.162 -0.818 -15.269 1.00 86.25 75 GLU A C 1
ATOM 566 O O . GLU A 1 75 ? 6.830 0.140 -14.561 1.00 86.25 75 GLU A O 1
ATOM 571 N N . GLN A 1 76 ? 6.250 -1.690 -15.711 1.00 86.19 76 GLN A N 1
ATOM 572 C CA . GLN A 1 76 ? 4.834 -1.606 -15.360 1.00 86.19 76 GLN A CA 1
ATOM 573 C C . GLN A 1 76 ? 4.632 -1.963 -13.885 1.00 86.19 76 GLN A C 1
ATOM 575 O O . GLN A 1 76 ? 3.892 -1.263 -13.181 1.00 86.19 76 GLN A O 1
ATOM 580 N N . LEU A 1 77 ? 5.316 -3.002 -13.396 1.00 86.44 77 LEU A N 1
ATOM 581 C CA . LEU A 1 77 ? 5.334 -3.356 -11.976 1.00 86.44 77 LEU A CA 1
ATOM 582 C C . LEU A 1 77 ? 5.983 -2.250 -11.141 1.00 86.44 77 LEU A C 1
ATOM 584 O O . LEU A 1 77 ? 5.439 -1.885 -10.092 1.00 86.44 77 LEU A O 1
ATOM 588 N N . HIS A 1 78 ? 7.077 -1.659 -11.629 1.00 86.25 78 HIS A N 1
ATOM 589 C CA . HIS A 1 78 ? 7.733 -0.534 -10.968 1.00 86.25 78 HIS A CA 1
ATOM 590 C C . HIS A 1 78 ? 6.795 0.677 -10.848 1.00 86.25 78 HIS A C 1
ATOM 592 O O . HIS A 1 78 ? 6.506 1.140 -9.739 1.00 86.25 78 HIS A O 1
ATOM 598 N N . ARG A 1 79 ? 6.213 1.131 -11.967 1.00 86.62 79 ARG A N 1
ATOM 599 C CA . ARG A 1 79 ? 5.251 2.244 -11.999 1.00 86.62 79 ARG A CA 1
ATOM 600 C C . ARG A 1 79 ? 4.057 1.988 -11.088 1.00 86.62 79 ARG A C 1
ATOM 602 O O . ARG A 1 79 ? 3.626 2.886 -10.363 1.00 86.62 79 ARG A O 1
ATOM 609 N N . GLY A 1 80 ? 3.500 0.781 -11.135 1.00 87.00 80 GLY A N 1
ATOM 610 C CA . GLY A 1 80 ? 2.375 0.405 -10.291 1.00 87.00 80 GLY A CA 1
ATOM 611 C C . GLY A 1 80 ? 2.728 0.469 -8.803 1.00 87.00 80 GLY A C 1
ATOM 612 O O . GLY A 1 80 ? 1.965 1.036 -8.024 1.00 87.00 80 GLY A O 1
ATOM 613 N N . SER A 1 81 ? 3.909 -0.021 -8.409 1.00 88.06 81 SER A N 1
ATOM 614 C CA . SER A 1 81 ? 4.381 0.033 -7.017 1.00 88.06 81 SER A CA 1
ATOM 615 C C . SER A 1 81 ? 4.562 1.464 -6.491 1.00 88.06 81 SER A C 1
ATOM 617 O O . SER A 1 81 ? 4.174 1.764 -5.353 1.00 88.06 81 SER A O 1
ATOM 619 N N . VAL A 1 82 ? 5.093 2.367 -7.324 1.00 85.88 82 VAL A N 1
ATOM 620 C CA . VAL A 1 82 ? 5.263 3.788 -6.977 1.00 85.88 82 VAL A CA 1
ATOM 621 C C . VAL A 1 82 ? 3.906 4.471 -6.807 1.00 85.88 82 VAL A C 1
ATOM 623 O O . VAL A 1 82 ? 3.677 5.157 -5.812 1.00 85.88 82 VAL A O 1
ATOM 626 N N . LYS A 1 83 ? 2.951 4.226 -7.712 1.00 87.75 83 LYS A N 1
ATOM 627 C CA . LYS A 1 83 ? 1.598 4.804 -7.615 1.00 87.75 83 LYS A CA 1
ATOM 628 C C . LYS A 1 83 ? 0.850 4.394 -6.349 1.00 87.75 83 LYS A C 1
ATOM 630 O O . LYS A 1 83 ? 0.068 5.179 -5.820 1.00 87.75 83 LYS A O 1
ATOM 635 N N . LEU A 1 84 ? 1.139 3.221 -5.782 1.00 87.81 84 LEU A N 1
ATOM 636 C CA . LEU A 1 84 ? 0.540 2.811 -4.507 1.00 87.81 84 LEU A CA 1
ATOM 637 C C . LEU A 1 84 ? 0.877 3.762 -3.339 1.00 87.81 84 LEU A C 1
ATOM 639 O O . LEU A 1 84 ? 0.138 3.796 -2.352 1.00 87.81 84 LEU A O 1
ATOM 643 N N . VAL A 1 85 ? 1.935 4.581 -3.437 1.00 86.19 85 VAL A N 1
ATOM 644 C CA . VAL A 1 85 ? 2.236 5.644 -2.457 1.00 86.19 85 VAL A CA 1
ATOM 645 C C . VAL A 1 85 ? 1.102 6.675 -2.373 1.00 86.19 85 VAL A C 1
ATOM 647 O O . VAL A 1 85 ? 0.826 7.190 -1.283 1.00 86.19 85 VAL A O 1
ATOM 650 N N . ASN A 1 86 ? 0.400 6.943 -3.480 1.00 86.75 86 ASN A N 1
ATOM 651 C CA . ASN A 1 86 ? -0.688 7.925 -3.534 1.00 86.75 86 ASN A CA 1
ATOM 652 C C . ASN A 1 86 ? -1.850 7.571 -2.603 1.00 86.75 86 ASN A C 1
ATOM 654 O O . ASN A 1 86 ? -2.580 8.467 -2.174 1.00 86.75 86 ASN A O 1
ATOM 658 N N . GLY A 1 87 ? -1.954 6.309 -2.168 1.00 86.00 87 GLY A N 1
ATOM 659 C CA . GLY A 1 87 ? -2.901 5.883 -1.140 1.00 86.00 87 GLY A CA 1
ATOM 660 C C . GLY A 1 87 ? -2.867 6.775 0.100 1.00 86.00 87 GLY A C 1
ATOM 661 O O . GLY A 1 87 ? -3.916 7.164 0.600 1.00 86.00 87 GLY A O 1
ATOM 662 N N . PHE A 1 88 ? -1.691 7.219 0.553 1.00 84.38 88 PHE A N 1
ATOM 663 C CA . PHE A 1 88 ? -1.599 8.120 1.708 1.00 84.38 88 PHE A CA 1
ATOM 664 C C . PHE A 1 88 ? -2.239 9.494 1.474 1.00 84.38 88 PHE A C 1
ATOM 666 O O . PHE A 1 88 ? -2.779 10.093 2.410 1.00 84.38 88 PHE A O 1
ATOM 673 N N . ILE A 1 89 ? -2.154 10.006 0.246 1.00 87.81 89 ILE A N 1
ATOM 674 C CA . ILE A 1 89 ? -2.792 11.262 -0.150 1.00 87.81 89 ILE A CA 1
ATOM 675 C C . ILE A 1 89 ? -4.302 11.043 -0.212 1.00 87.81 89 ILE A C 1
ATOM 677 O O . ILE A 1 89 ? -5.045 11.813 0.395 1.00 87.81 89 ILE A O 1
ATOM 681 N N . TYR A 1 90 ? -4.753 9.952 -0.835 1.00 90.88 90 TYR A N 1
ATOM 682 C CA . TYR A 1 90 ? -6.171 9.608 -0.912 1.00 90.88 90 TYR A CA 1
ATOM 683 C C . TYR A 1 90 ? -6.816 9.459 0.465 1.00 90.88 90 TYR A C 1
ATOM 685 O O . TYR A 1 90 ? -7.862 10.058 0.703 1.00 90.88 90 TYR A O 1
ATOM 693 N N . VAL A 1 91 ? -6.164 8.782 1.418 1.00 90.19 91 VAL A N 1
ATOM 694 C CA . VAL A 1 91 ? -6.657 8.691 2.804 1.00 90.19 91 VAL A CA 1
ATOM 695 C C . VAL A 1 91 ? -6.876 10.081 3.408 1.00 90.19 91 VAL A C 1
ATOM 697 O O . VAL A 1 91 ? -7.916 10.343 4.012 1.00 90.19 91 VAL A O 1
ATOM 700 N N . ARG A 1 92 ? -5.918 11.001 3.241 1.00 90.50 92 ARG A N 1
ATOM 701 C CA . ARG A 1 92 ? -6.025 12.366 3.781 1.00 90.50 92 ARG A CA 1
ATOM 702 C C . ARG A 1 92 ? -7.134 13.167 3.117 1.00 90.50 92 ARG A C 1
ATOM 704 O O . ARG A 1 92 ? -7.864 13.858 3.823 1.00 90.50 92 ARG A O 1
ATOM 711 N N . LEU A 1 93 ? -7.261 13.061 1.796 1.00 91.62 93 LEU A N 1
ATOM 712 C CA . LEU A 1 93 ? -8.325 13.717 1.045 1.00 91.62 93 LEU A CA 1
ATOM 713 C C . LEU A 1 93 ? -9.694 13.215 1.498 1.00 91.62 93 LEU A C 1
ATOM 715 O O . LEU A 1 93 ? -10.559 14.032 1.777 1.00 91.62 93 LEU A O 1
ATOM 719 N N . ILE A 1 94 ? -9.867 11.906 1.687 1.00 92.06 94 ILE A N 1
ATOM 720 C CA . ILE A 1 94 ? -11.136 11.339 2.152 1.00 92.06 94 ILE A CA 1
ATOM 721 C C . ILE A 1 94 ? -11.455 11.811 3.575 1.00 92.06 94 ILE A C 1
ATOM 723 O O . ILE A 1 94 ? -12.557 12.295 3.817 1.00 92.06 94 ILE A O 1
ATOM 727 N N . ILE A 1 95 ? -10.500 11.755 4.513 1.00 90.31 95 ILE A N 1
ATOM 728 C CA . ILE A 1 95 ? -10.705 12.274 5.880 1.00 90.31 95 ILE A CA 1
ATOM 729 C C . ILE A 1 95 ? -11.102 13.757 5.843 1.00 90.31 95 ILE A C 1
ATOM 731 O O . ILE A 1 95 ? -12.002 14.185 6.568 1.00 90.31 95 ILE A O 1
ATOM 735 N N . PHE A 1 96 ? -10.452 14.544 4.985 1.00 91.44 96 PHE A N 1
ATOM 736 C CA . PHE A 1 96 ? -10.788 15.949 4.791 1.00 91.44 96 PHE A CA 1
ATOM 737 C C . PHE A 1 96 ? -12.201 16.125 4.218 1.00 91.44 96 PHE A C 1
ATOM 739 O O . PHE A 1 96 ? -12.971 16.916 4.760 1.00 91.44 96 PHE A O 1
ATOM 746 N N . SER A 1 97 ? -12.588 15.350 3.203 1.00 90.81 97 SER A N 1
ATOM 747 C CA . SER A 1 97 ? -13.938 15.367 2.628 1.00 90.81 97 SER A CA 1
ATOM 748 C C . SER A 1 97 ? -15.008 15.039 3.667 1.00 90.81 97 SER A C 1
ATOM 750 O O . SER A 1 97 ? -16.012 15.741 3.735 1.00 90.81 97 SER A O 1
ATOM 752 N N . TYR A 1 98 ? -14.781 14.045 4.531 1.00 90.69 98 TYR A N 1
ATOM 753 C CA . TYR A 1 98 ? -15.700 13.734 5.632 1.00 90.69 98 TYR A CA 1
ATOM 754 C C . TYR A 1 98 ? -15.900 14.930 6.570 1.00 90.69 98 TYR A C 1
ATOM 756 O O . TYR A 1 98 ? -17.027 15.206 6.983 1.00 90.69 98 TYR A O 1
ATOM 764 N N . ARG A 1 99 ? -14.827 15.674 6.865 1.00 89.38 99 ARG A N 1
ATOM 765 C CA . ARG A 1 99 ? -14.881 16.881 7.700 1.00 89.38 99 ARG A CA 1
ATOM 766 C C . ARG A 1 99 ? -15.619 18.032 7.015 1.00 89.38 99 ARG A C 1
ATOM 768 O O . ARG A 1 99 ? -16.438 18.693 7.644 1.00 89.38 99 ARG A O 1
ATOM 775 N N . VAL A 1 100 ? -15.341 18.272 5.733 1.00 91.94 100 VAL A N 1
ATOM 776 C CA . VAL A 1 100 ? -15.981 19.342 4.945 1.00 91.94 100 VAL A CA 1
ATOM 777 C C . VAL A 1 100 ? -17.479 19.087 4.791 1.00 91.94 100 VAL A C 1
ATOM 779 O O . VAL A 1 100 ? -18.284 19.997 4.973 1.00 91.94 100 VAL A O 1
ATOM 782 N N . LEU A 1 101 ? -17.859 17.837 4.527 1.00 91.00 101 LEU A N 1
ATOM 783 C CA . LEU A 1 101 ? -19.250 17.415 4.355 1.00 91.00 101 LEU A CA 1
ATOM 784 C C . LEU A 1 101 ? -19.995 17.208 5.684 1.00 91.00 101 LEU A C 1
ATOM 786 O O . LEU A 1 101 ? -21.165 16.834 5.671 1.00 91.00 101 LEU A O 1
ATOM 790 N N . LYS A 1 102 ? -19.342 17.448 6.832 1.00 88.00 102 LYS A N 1
ATOM 791 C CA . LYS A 1 102 ? -19.889 17.227 8.184 1.00 88.00 102 LYS A CA 1
ATOM 792 C C . LYS A 1 102 ? -20.401 15.795 8.415 1.00 88.00 102 LYS A C 1
ATOM 794 O O . LYS A 1 102 ? -21.318 15.570 9.207 1.00 88.00 102 LYS A O 1
ATOM 799 N N . LEU A 1 103 ? -19.811 14.820 7.717 1.00 85.88 103 LEU A N 1
ATOM 800 C CA . LEU A 1 103 ? -20.123 13.394 7.864 1.00 85.88 103 LEU A CA 1
ATOM 801 C C . LEU A 1 103 ? -19.552 12.809 9.160 1.00 85.88 103 LEU A C 1
ATOM 803 O O . LEU A 1 103 ? -19.980 11.746 9.598 1.00 85.88 103 LEU A O 1
ATOM 807 N N . ASP A 1 104 ? -18.638 13.523 9.812 1.00 79.69 104 ASP A N 1
ATOM 808 C CA . ASP A 1 104 ? -18.164 13.252 11.171 1.00 79.69 104 ASP A CA 1
ATOM 809 C C . ASP A 1 104 ? -19.277 13.326 12.234 1.00 79.69 104 ASP A C 1
ATOM 811 O O . ASP A 1 104 ? -19.116 12.800 13.332 1.00 79.69 104 ASP A O 1
ATOM 815 N N . ARG A 1 105 ? -20.424 13.937 11.908 1.00 84.19 105 ARG A N 1
ATOM 816 C CA . ARG A 1 105 ? -21.63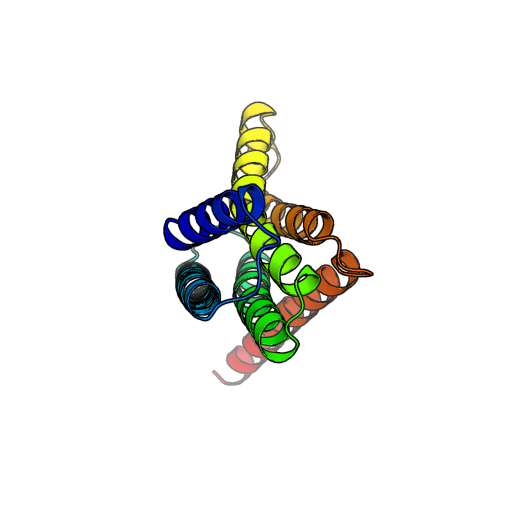4 13.920 12.749 1.00 84.19 105 ARG A CA 1
ATOM 817 C C . ARG A 1 105 ? -22.456 12.639 12.611 1.00 84.19 105 ARG A C 1
ATOM 819 O O . ARG A 1 105 ? -23.307 12.379 13.454 1.00 84.19 105 ARG A O 1
ATOM 826 N N . VAL A 1 106 ? -22.233 11.881 11.538 1.00 86.38 106 VAL A N 1
ATOM 827 C CA . VAL A 1 106 ? -22.973 10.654 11.203 1.00 86.38 106 VAL A CA 1
ATOM 828 C C . VAL A 1 106 ? -22.126 9.419 11.501 1.00 86.38 106 VAL A C 1
ATOM 830 O O . VAL A 1 106 ? -22.629 8.427 12.022 1.00 86.38 106 VAL A O 1
ATOM 833 N N . PHE A 1 107 ? -20.830 9.483 11.202 1.00 84.25 107 PHE A N 1
ATOM 834 C CA . PHE A 1 107 ? -19.890 8.385 11.386 1.00 84.25 107 PHE A CA 1
ATOM 835 C C . PHE A 1 107 ? -18.927 8.668 12.534 1.00 84.25 107 PHE A C 1
ATOM 837 O O . PHE A 1 107 ? -18.404 9.771 12.674 1.00 84.25 107 PHE A O 1
ATOM 844 N N . THR A 1 108 ? -18.629 7.640 13.328 1.00 86.12 108 THR A N 1
ATOM 845 C CA . THR A 1 108 ? -17.637 7.750 14.402 1.00 86.12 108 THR A CA 1
ATOM 846 C C . THR A 1 108 ? -16.238 7.978 13.824 1.00 86.12 108 THR A C 1
ATOM 848 O O . THR A 1 108 ? -15.913 7.496 12.739 1.00 86.12 108 THR A O 1
ATOM 851 N N . GLY A 1 109 ? -15.367 8.672 14.564 1.00 84.19 109 GLY A N 1
ATOM 852 C CA . GLY A 1 109 ? -13.977 8.905 14.146 1.00 84.19 109 GLY A CA 1
ATOM 853 C C . GLY A 1 109 ? -13.228 7.636 13.691 1.00 84.19 109 GLY A C 1
ATOM 854 O O . GLY A 1 109 ? -12.586 7.672 12.640 1.00 84.19 109 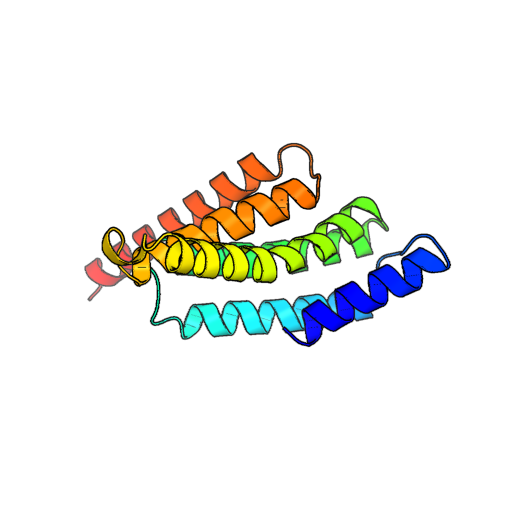GLY A O 1
ATOM 855 N N . PRO A 1 110 ? -13.335 6.500 14.412 1.00 84.50 110 PRO A N 1
ATOM 856 C CA . PRO A 1 110 ? -12.787 5.221 13.963 1.00 84.50 110 PRO A CA 1
ATOM 857 C C . PRO A 1 110 ? -13.362 4.728 12.629 1.00 84.50 110 PRO A C 1
ATOM 859 O O . PRO A 1 110 ? -12.593 4.283 11.780 1.00 84.50 110 PRO A O 1
ATOM 862 N N . ALA A 1 111 ? -14.675 4.851 12.413 1.00 84.94 111 ALA A N 1
ATOM 863 C CA . ALA A 1 111 ? -15.318 4.439 11.165 1.00 84.94 111 ALA A CA 1
ATOM 864 C C . ALA A 1 111 ? -14.873 5.309 9.980 1.00 84.94 111 ALA A C 1
ATOM 866 O O . ALA A 1 111 ? -14.517 4.783 8.930 1.00 84.94 111 ALA A O 1
ATOM 867 N N . VAL A 1 112 ? -14.806 6.635 10.158 1.00 87.81 112 VAL A N 1
ATOM 868 C CA . VAL A 1 112 ? -14.283 7.558 9.131 1.00 87.81 112 VAL A CA 1
ATOM 869 C C . VAL A 1 112 ? -12.866 7.166 8.721 1.00 87.81 112 VAL A C 1
ATOM 871 O O . VAL A 1 112 ? -12.539 7.135 7.535 1.00 87.81 112 VAL A O 1
ATOM 874 N N . TYR A 1 113 ? -12.023 6.843 9.701 1.00 86.62 113 TYR A N 1
ATOM 875 C CA . TYR A 1 113 ? -10.641 6.461 9.453 1.00 86.62 113 TYR A CA 1
ATOM 876 C C . TYR A 1 113 ? -10.523 5.112 8.729 1.00 86.62 113 TYR A C 1
ATOM 878 O O . TYR A 1 113 ? -9.761 5.006 7.767 1.00 86.62 113 TYR A O 1
ATOM 886 N N . ALA A 1 114 ? -11.316 4.116 9.134 1.00 86.94 114 ALA A N 1
ATOM 887 C CA . ALA A 1 114 ? -11.385 2.815 8.475 1.00 86.94 114 ALA A CA 1
ATOM 888 C C . ALA A 1 114 ? -11.830 2.938 7.009 1.00 86.94 114 ALA A C 1
ATOM 890 O O . ALA A 1 114 ? -11.151 2.435 6.112 1.00 86.94 114 ALA A O 1
ATOM 891 N N . HIS A 1 115 ? -12.907 3.690 6.746 1.00 89.75 115 HIS A N 1
ATOM 892 C CA . HIS A 1 115 ? -13.378 3.958 5.386 1.00 89.75 115 HIS A CA 1
ATOM 893 C C . HIS A 1 115 ? -12.319 4.671 4.550 1.00 89.75 115 HIS A C 1
ATOM 895 O O . HIS A 1 115 ? -12.057 4.270 3.419 1.00 89.75 115 HIS A O 1
ATOM 901 N N . ALA A 1 116 ? -11.689 5.712 5.100 1.00 90.56 116 ALA A N 1
ATOM 902 C CA . ALA A 1 116 ? -10.676 6.470 4.384 1.00 90.56 116 ALA A CA 1
ATOM 903 C C . ALA A 1 116 ? -9.490 5.597 3.976 1.00 90.56 116 ALA A C 1
ATOM 905 O O . ALA A 1 116 ? -9.034 5.694 2.841 1.00 90.56 116 ALA A O 1
ATOM 906 N N . ILE A 1 117 ? -9.021 4.726 4.871 1.00 88.81 117 ILE A N 1
ATOM 907 C CA . ILE A 1 117 ? -7.929 3.788 4.596 1.00 88.81 117 ILE A CA 1
ATOM 908 C C . ILE A 1 117 ? -8.324 2.765 3.538 1.00 88.81 117 ILE A C 1
ATOM 910 O O . ILE A 1 117 ? -7.586 2.575 2.572 1.00 88.81 117 ILE A O 1
ATOM 914 N N . PHE A 1 118 ? -9.497 2.152 3.682 1.00 89.94 118 PHE A N 1
ATOM 915 C CA . PHE A 1 118 ? -9.961 1.144 2.740 1.00 89.94 118 PHE A CA 1
ATOM 916 C C . PHE A 1 118 ? -10.156 1.722 1.331 1.00 89.94 118 PHE A C 1
ATOM 918 O O . PHE A 1 118 ? -9.598 1.195 0.368 1.00 89.94 118 PHE A O 1
ATOM 925 N N . ILE A 1 119 ? -10.880 2.841 1.220 1.00 91.56 119 ILE A N 1
ATOM 926 C CA . ILE A 1 119 ? -11.148 3.533 -0.049 1.00 91.56 119 ILE A CA 1
ATOM 927 C C . ILE A 1 119 ? -9.858 4.129 -0.626 1.00 91.56 119 ILE A C 1
ATOM 929 O O . ILE A 1 119 ? -9.628 4.042 -1.829 1.00 91.56 119 ILE A O 1
ATOM 933 N N . GLY A 1 120 ? -8.983 4.689 0.211 1.00 91.81 120 GLY A N 1
ATOM 934 C CA . GLY A 1 120 ? -7.690 5.211 -0.229 1.00 91.81 120 GLY A CA 1
ATOM 935 C C . GLY A 1 120 ? -6.806 4.130 -0.853 1.00 91.81 120 GLY A C 1
ATOM 936 O O . GLY A 1 120 ? -6.185 4.374 -1.886 1.00 91.81 120 GLY A O 1
ATOM 937 N N . GLY A 1 121 ? -6.803 2.922 -0.280 1.00 89.56 121 GLY A N 1
ATOM 938 C CA . GLY A 1 121 ? -6.132 1.762 -0.869 1.00 89.56 121 GLY A CA 1
ATOM 939 C C . GLY A 1 121 ? -6.760 1.320 -2.193 1.00 89.56 121 GLY A C 1
ATOM 940 O O . GLY A 1 121 ? -6.033 1.090 -3.156 1.00 89.56 121 GLY A O 1
ATOM 941 N N . LEU A 1 122 ? -8.097 1.294 -2.289 1.00 92.00 122 LEU A N 1
ATOM 942 C CA . LEU A 1 122 ? -8.799 0.991 -3.545 1.00 92.00 122 LEU A CA 1
ATOM 943 C C . LEU A 1 122 ? -8.411 1.956 -4.670 1.00 92.00 122 LEU A C 1
ATOM 945 O O . LEU A 1 122 ? -8.092 1.510 -5.771 1.00 92.00 122 LEU A O 1
ATOM 949 N N . LEU A 1 123 ? -8.413 3.262 -4.392 1.00 93.00 123 LEU A N 1
ATOM 950 C CA . LEU A 1 123 ? -8.051 4.288 -5.371 1.00 93.00 123 LEU A CA 1
ATOM 951 C C . LEU A 1 123 ? -6.592 4.158 -5.815 1.00 93.00 123 LEU A C 1
ATOM 953 O O . LEU A 1 123 ? -6.314 4.242 -7.006 1.00 93.00 123 LEU A O 1
ATOM 957 N N . ALA A 1 124 ? -5.676 3.886 -4.883 1.00 91.44 124 ALA A N 1
ATOM 958 C CA . ALA A 1 124 ? -4.263 3.689 -5.197 1.00 91.44 124 ALA A CA 1
ATOM 959 C C . ALA A 1 124 ? -4.035 2.467 -6.097 1.00 91.44 124 ALA A C 1
ATOM 961 O O . ALA A 1 124 ? -3.279 2.528 -7.064 1.00 91.44 124 ALA A O 1
ATOM 962 N N . VAL A 1 125 ? -4.716 1.357 -5.806 1.00 90.88 125 VAL A N 1
ATOM 963 C CA . VAL A 1 125 ? -4.629 0.126 -6.603 1.00 90.88 125 VAL A CA 1
ATOM 964 C C . VAL A 1 125 ? -5.273 0.302 -7.978 1.00 90.88 125 VAL A C 1
ATOM 966 O O . VAL A 1 125 ? -4.744 -0.192 -8.972 1.00 90.88 125 VAL A O 1
ATOM 969 N N . TYR A 1 126 ? -6.389 1.029 -8.051 1.00 92.00 126 TYR A N 1
ATOM 970 C CA . TYR A 1 126 ? -7.013 1.396 -9.318 1.00 92.00 126 TYR A CA 1
ATOM 971 C C . TYR A 1 126 ? -6.074 2.260 -10.173 1.00 92.00 126 TYR A C 1
ATOM 973 O O . TYR A 1 126 ? -5.857 1.964 -11.346 1.00 92.00 126 TYR A O 1
ATOM 981 N N . GLU A 1 127 ? -5.450 3.278 -9.576 1.00 90.75 127 GLU A N 1
ATOM 982 C CA . GLU A 1 127 ? -4.502 4.164 -10.258 1.00 90.75 127 GLU A CA 1
ATOM 983 C C . GLU A 1 127 ? -3.238 3.427 -10.738 1.00 90.75 127 GLU A C 1
ATOM 985 O O . GLU A 1 127 ? -2.693 3.740 -11.807 1.00 90.75 127 GLU A O 1
ATOM 990 N N . ALA A 1 128 ? -2.781 2.427 -9.972 1.00 88.06 128 ALA A N 1
ATOM 991 C CA . ALA A 1 128 ? -1.658 1.567 -10.336 1.00 88.06 128 ALA A CA 1
ATOM 992 C C . ALA A 1 128 ? -1.894 0.826 -11.667 1.00 88.06 128 ALA A C 1
ATOM 994 O O . ALA A 1 128 ? -0.937 0.569 -12.396 1.00 88.06 128 ALA A O 1
ATOM 995 N N . GLY A 1 129 ? -3.157 0.574 -12.035 1.00 87.50 129 GLY A N 1
ATOM 996 C CA . GLY A 1 129 ? -3.533 0.061 -13.355 1.00 87.50 129 GLY A CA 1
ATOM 997 C C . GLY A 1 129 ? -3.265 -1.430 -13.552 1.00 87.50 129 GLY A C 1
ATOM 998 O O . GLY A 1 129 ? -3.131 -1.881 -14.688 1.00 87.50 129 GLY A O 1
ATOM 999 N N . PHE A 1 130 ? -3.171 -2.201 -12.465 1.00 86.00 130 PHE A N 1
ATOM 1000 C CA . PHE A 1 130 ? -3.014 -3.650 -12.552 1.00 86.00 130 PHE A CA 1
ATOM 1001 C C . PHE A 1 130 ? -4.319 -4.322 -13.007 1.00 86.00 130 PHE A C 1
ATOM 1003 O O . PHE A 1 130 ? -5.379 -4.039 -12.430 1.00 86.00 130 PHE A O 1
ATOM 1010 N N . PRO A 1 131 ? -4.269 -5.260 -13.972 1.00 85.38 131 PRO A N 1
ATOM 1011 C CA . PRO A 1 131 ? -5.428 -6.080 -14.295 1.00 85.38 131 PRO A CA 1
ATOM 1012 C C . PRO A 1 131 ? -5.852 -6.853 -13.040 1.00 85.38 131 PRO A C 1
ATOM 1014 O O . PRO A 1 131 ? -5.025 -7.456 -12.361 1.00 85.38 131 PRO A O 1
ATOM 1017 N N . PHE A 1 132 ? -7.139 -6.783 -12.692 1.00 87.81 132 PHE A N 1
ATOM 1018 C CA . PHE A 1 132 ? -7.701 -7.371 -11.465 1.00 87.81 132 PHE A CA 1
ATOM 1019 C C . PHE A 1 132 ? -7.098 -6.869 -10.138 1.00 87.81 132 PHE A C 1
ATOM 1021 O O . PHE A 1 132 ? -7.357 -7.466 -9.091 1.00 87.81 132 PHE A O 1
ATOM 1028 N N . GLY A 1 133 ? -6.368 -5.746 -10.133 1.00 87.69 133 GLY A N 1
ATOM 1029 C CA . GLY A 1 133 ? -5.749 -5.207 -8.918 1.00 87.69 133 GLY A CA 1
ATOM 1030 C C . GLY A 1 133 ? -6.764 -4.932 -7.806 1.00 87.69 133 GLY A C 1
ATOM 1031 O O . GLY A 1 133 ? -6.563 -5.338 -6.663 1.00 87.69 133 GLY A O 1
ATOM 1032 N N . VAL A 1 134 ? -7.890 -4.295 -8.142 1.00 91.56 134 VAL A N 1
ATOM 1033 C CA . VAL A 1 134 ? -8.948 -3.964 -7.172 1.00 91.56 134 VAL A CA 1
ATOM 1034 C C . VAL A 1 134 ? -9.561 -5.225 -6.535 1.00 91.56 134 VAL A C 1
ATOM 1036 O O . VAL A 1 134 ? -9.546 -5.312 -5.305 1.00 91.56 134 VAL A O 1
ATOM 1039 N N . PRO A 1 135 ? -10.032 -6.233 -7.303 1.00 92.50 135 PRO A N 1
ATOM 1040 C CA . PRO A 1 135 ? -10.444 -7.517 -6.735 1.00 92.50 135 PRO A CA 1
ATOM 1041 C C . PRO A 1 135 ? -9.377 -8.167 -5.846 1.00 92.50 135 PRO A C 1
ATOM 1043 O O . PRO A 1 135 ? -9.690 -8.604 -4.739 1.00 92.50 135 PRO A O 1
ATOM 1046 N N . ALA A 1 136 ? -8.115 -8.189 -6.288 1.00 90.56 136 ALA A N 1
ATOM 1047 C CA . ALA A 1 136 ? -7.019 -8.779 -5.523 1.00 90.56 136 ALA A CA 1
ATOM 1048 C C . ALA A 1 136 ? -6.808 -8.069 -4.178 1.00 90.56 136 ALA A C 1
ATOM 1050 O O . ALA A 1 136 ? -6.653 -8.729 -3.153 1.00 90.56 136 ALA A O 1
ATOM 1051 N N . TYR A 1 137 ? -6.869 -6.737 -4.155 1.00 89.94 137 TYR A N 1
ATOM 1052 C CA . TYR A 1 137 ? -6.775 -5.954 -2.926 1.00 89.94 137 TYR A CA 1
ATOM 1053 C C . TYR A 1 137 ? -7.922 -6.260 -1.953 1.00 89.94 137 TYR A C 1
ATOM 1055 O O . TYR A 1 137 ? -7.675 -6.500 -0.772 1.00 89.94 137 TYR A O 1
ATOM 1063 N N . VAL A 1 138 ? -9.167 -6.316 -2.439 1.00 91.62 138 VAL A N 1
ATOM 1064 C CA . VAL A 1 138 ? -10.333 -6.645 -1.597 1.00 91.62 138 VAL A CA 1
ATOM 1065 C C . VAL A 1 138 ? -10.181 -8.037 -0.978 1.00 91.62 138 VAL A C 1
ATOM 1067 O O . VAL A 1 138 ? -10.404 -8.204 0.222 1.00 91.62 138 VAL A O 1
ATOM 1070 N N . ILE A 1 139 ? -9.740 -9.018 -1.770 1.00 92.69 139 ILE A N 1
ATOM 1071 C CA . ILE A 1 139 ? -9.474 -10.381 -1.294 1.00 92.69 139 ILE A CA 1
ATOM 1072 C C . ILE A 1 139 ? -8.358 -10.379 -0.243 1.00 92.69 139 ILE A C 1
ATOM 1074 O O . ILE A 1 139 ? -8.524 -10.982 0.815 1.00 92.69 139 ILE A O 1
ATOM 1078 N N . GLN A 1 140 ? -7.247 -9.677 -0.486 1.00 89.12 140 GLN A N 1
ATOM 1079 C CA . GLN A 1 140 ? -6.132 -9.580 0.464 1.00 89.12 140 GLN A CA 1
ATOM 1080 C C . GLN A 1 140 ? -6.581 -8.994 1.806 1.00 89.12 140 GLN A C 1
ATOM 1082 O O . GLN A 1 140 ? -6.295 -9.576 2.852 1.00 89.12 140 GLN A O 1
ATOM 1087 N N . VAL A 1 141 ? -7.327 -7.884 1.792 1.00 88.75 141 VAL A N 1
ATOM 1088 C CA . VAL A 1 141 ? -7.860 -7.276 3.021 1.00 88.75 141 VAL A CA 1
ATOM 1089 C C . VAL A 1 141 ? -8.790 -8.253 3.742 1.00 88.75 141 VAL A C 1
ATOM 1091 O O . VAL A 1 141 ? -8.614 -8.481 4.938 1.00 88.75 141 VAL A O 1
ATOM 1094 N N . GLY A 1 142 ? -9.715 -8.896 3.023 1.00 87.62 142 GLY A N 1
ATOM 1095 C CA . GLY A 1 142 ? -10.637 -9.880 3.597 1.00 87.62 142 GLY A CA 1
ATOM 1096 C C . GLY A 1 142 ? -9.930 -11.081 4.233 1.00 87.62 142 GLY A C 1
ATOM 1097 O O . GLY A 1 142 ? -10.282 -11.490 5.344 1.00 87.62 142 GLY A O 1
ATOM 1098 N N . LEU A 1 143 ? -8.896 -11.615 3.577 1.00 89.19 143 LEU A N 1
ATOM 1099 C CA . LEU A 1 143 ? -8.080 -12.714 4.096 1.00 89.19 143 LEU A CA 1
ATOM 1100 C C . LEU A 1 143 ? -7.330 -12.308 5.365 1.00 89.19 143 LEU A C 1
ATOM 1102 O O . LEU A 1 143 ? -7.389 -13.027 6.362 1.00 89.19 143 LEU A O 1
ATOM 1106 N N . VAL A 1 144 ? -6.671 -11.145 5.367 1.00 87.81 144 VAL A N 1
ATOM 1107 C CA . VAL A 1 144 ? -5.924 -10.673 6.543 1.00 87.81 144 VAL A CA 1
ATOM 1108 C C . VAL A 1 144 ? -6.869 -10.367 7.706 1.00 87.81 144 VAL A C 1
ATOM 1110 O O . VAL A 1 144 ? -6.561 -10.716 8.844 1.00 87.81 144 VAL A O 1
ATOM 1113 N N . THR A 1 145 ? -8.051 -9.797 7.450 1.00 86.88 145 THR A N 1
ATOM 1114 C CA . THR A 1 145 ? -9.081 -9.608 8.484 1.00 86.88 145 THR A CA 1
ATOM 1115 C C . THR A 1 145 ? -9.564 -10.941 9.054 1.00 86.88 145 THR A C 1
ATOM 1117 O O . THR A 1 145 ? -9.690 -11.073 10.272 1.00 86.88 145 THR A O 1
ATOM 1120 N N . SER A 1 146 ? -9.801 -11.940 8.202 1.00 86.62 146 SER A N 1
ATOM 1121 C CA . SER A 1 146 ? -10.253 -13.270 8.632 1.00 86.62 146 SER A CA 1
ATOM 1122 C C . SER A 1 146 ? -9.191 -13.986 9.464 1.00 86.62 146 SER A C 1
ATOM 1124 O O . SER A 1 146 ? -9.491 -14.503 10.538 1.00 86.62 146 SER A O 1
ATOM 1126 N N . LEU A 1 147 ? -7.932 -13.942 9.020 1.00 87.25 147 LEU A N 1
ATOM 1127 C CA . LEU A 1 147 ? -6.795 -14.488 9.757 1.00 87.25 147 LEU A CA 1
ATOM 1128 C C . LEU A 1 147 ? -6.614 -13.783 11.105 1.00 87.25 147 LEU A C 1
ATOM 1130 O O . LEU A 1 147 ? -6.382 -14.437 12.119 1.00 87.25 147 LEU A O 1
ATOM 1134 N N . HIS A 1 148 ? -6.759 -12.456 11.136 1.00 84.88 148 HIS A N 1
ATOM 1135 C CA . HIS A 1 148 ? -6.651 -11.686 12.369 1.00 84.88 148 HIS A CA 1
ATOM 1136 C C . HIS A 1 148 ? -7.701 -12.112 13.403 1.00 84.88 148 HIS A C 1
ATOM 1138 O O . HIS A 1 148 ? -7.361 -12.308 14.569 1.00 84.88 148 HIS A O 1
ATOM 1144 N N . ARG A 1 149 ? -8.951 -12.314 12.966 1.00 83.81 149 ARG A N 1
ATOM 1145 C CA . ARG A 1 149 ? -10.042 -12.812 13.819 1.00 83.81 149 ARG A CA 1
ATOM 1146 C C . ARG A 1 149 ? -9.784 -14.233 14.306 1.00 83.81 149 ARG A C 1
ATOM 1148 O O . ARG A 1 149 ? -9.850 -14.476 15.503 1.00 83.81 149 ARG A O 1
ATOM 1155 N N . PHE A 1 150 ? -9.398 -15.136 13.406 1.00 86.75 150 PHE A N 1
ATOM 1156 C CA . PHE A 1 150 ? -9.073 -16.518 13.762 1.00 86.75 150 PHE A CA 1
ATOM 1157 C C . PHE A 1 150 ? -7.979 -16.601 14.836 1.00 86.75 150 PHE A C 1
ATOM 1159 O O . PHE A 1 150 ? -8.112 -17.344 15.807 1.00 86.75 150 PHE A O 1
ATOM 1166 N N . VAL A 1 151 ? -6.907 -15.815 14.691 1.00 85.25 151 VAL A N 1
ATOM 1167 C CA . VAL A 1 151 ? -5.817 -15.776 15.675 1.00 85.25 151 VAL A CA 1
ATOM 1168 C C . VAL A 1 151 ?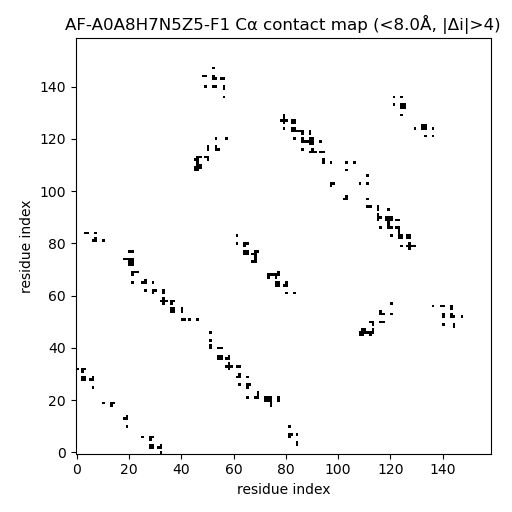 -6.295 -15.199 17.008 1.00 85.25 151 VAL A C 1
ATOM 1170 O O . VAL A 1 151 ? -5.934 -15.737 18.054 1.00 85.25 151 VAL A O 1
ATOM 1173 N N . ALA A 1 152 ? -7.110 -14.141 16.992 1.00 83.19 152 ALA A N 1
ATOM 1174 C CA . ALA A 1 152 ? -7.672 -13.565 18.213 1.00 83.19 152 ALA A CA 1
ATOM 1175 C C . ALA A 1 152 ? -8.529 -14.588 18.981 1.00 83.19 152 ALA A C 1
ATOM 1177 O O . ALA A 1 152 ? -8.316 -14.784 20.179 1.00 83.19 152 ALA A O 1
ATOM 1178 N N . ASP A 1 153 ? -9.413 -15.300 18.277 1.00 85.69 153 ASP A N 1
ATOM 1179 C CA . ASP A 1 153 ? -10.273 -16.337 18.855 1.00 85.69 153 ASP A CA 1
ATOM 1180 C C . ASP A 1 153 ? -9.455 -17.523 19.389 1.00 85.69 153 ASP A C 1
ATOM 1182 O O . ASP A 1 153 ? -9.738 -18.056 20.462 1.00 85.69 153 ASP A O 1
ATOM 1186 N N . TYR A 1 154 ? -8.417 -17.945 18.658 1.00 85.62 154 TYR A N 1
ATOM 1187 C CA . TYR A 1 154 ? -7.542 -19.042 19.073 1.00 85.62 154 TYR A CA 1
ATOM 1188 C C . TYR A 1 154 ? -6.770 -18.713 20.357 1.00 85.62 154 TYR A C 1
ATOM 1190 O O . TYR A 1 154 ? -6.648 -19.566 21.236 1.00 85.62 154 TYR A O 1
ATOM 1198 N N . VAL A 1 155 ? -6.264 -17.481 20.485 1.00 84.44 155 VAL A N 1
ATOM 1199 C CA . VAL A 1 155 ? -5.541 -17.034 21.685 1.00 84.44 155 VAL A CA 1
ATOM 1200 C C . VAL A 1 155 ? -6.477 -16.968 22.892 1.00 84.44 155 VAL A C 1
ATOM 1202 O O . VAL A 1 155 ? -6.113 -17.484 23.944 1.00 84.44 155 VAL A O 1
ATOM 1205 N N . GLN A 1 156 ? -7.690 -16.426 22.734 1.00 78.94 156 GLN A N 1
ATOM 1206 C CA . GLN A 1 156 ? -8.679 -16.359 23.819 1.00 78.94 156 GLN A CA 1
ATOM 1207 C C . GLN A 1 156 ? -9.097 -17.733 24.348 1.00 78.94 156 GLN A C 1
ATOM 1209 O O . GLN A 1 156 ? -9.386 -17.867 25.528 1.00 78.94 156 GLN A O 1
ATOM 1214 N N . ARG A 1 157 ? -9.122 -18.767 23.501 1.00 76.69 157 ARG A N 1
ATOM 1215 C CA . ARG A 1 157 ? -9.442 -20.141 23.930 1.00 76.69 157 ARG A CA 1
ATOM 1216 C C . ARG A 1 157 ? -8.318 -20.824 24.715 1.00 76.69 157 ARG A C 1
ATOM 1218 O O . ARG A 1 157 ? -8.547 -21.896 25.269 1.00 76.69 157 ARG A O 1
ATOM 1225 N N . ARG A 1 158 ? -7.101 -20.272 24.697 1.00 70.06 158 ARG A N 1
ATOM 1226 C CA . ARG A 1 158 ? -5.899 -20.859 25.316 1.00 70.06 158 ARG A CA 1
ATOM 1227 C C . ARG A 1 158 ? -5.489 -20.194 26.634 1.00 70.06 158 ARG A C 1
ATOM 1229 O O . ARG A 1 158 ? -4.607 -20.732 27.300 1.00 70.06 158 ARG A O 1
ATOM 1236 N N . THR A 1 159 ? -6.078 -19.047 26.962 1.00 57.53 159 THR A N 1
ATOM 1237 C CA . THR A 1 159 ? -5.917 -18.295 28.220 1.00 57.53 159 THR A CA 1
ATOM 1238 C C . THR A 1 159 ? -7.126 -18.493 29.108 1.00 57.53 159 THR A C 1
ATOM 1240 O O . THR A 1 159 ? -6.925 -18.714 30.318 1.00 57.53 159 THR A O 1
#